Protein 1M1S (pdb70)

Radius of gyration: 14.06 Å; Cα contacts (8 Å, |Δi|>4): 268; chains: 1; bounding box: 30×40×28 Å

Structure (mmCIF, N/CA/C/O backbone):
data_1M1S
#
_entry.id   1M1S
#
_cell.length_a   25.420
_cell.length_b   34.020
_cell.length_c   101.240
_cell.angle_alpha   90.00
_cell.angle_beta   90.00
_cell.angle_gamma   90.00
#
_symmetry.space_group_name_H-M   'P 21 21 21'
#
loop_
_entity.id
_entity.type
_entity.pdbx_description
1 polymer WR4
2 water water
#
loop_
_atom_site.group_PDB
_atom_site.id
_atom_site.type_symbol
_atom_site.label_atom_id
_atom_site.label_alt_id
_atom_site.label_comp_id
_atom_s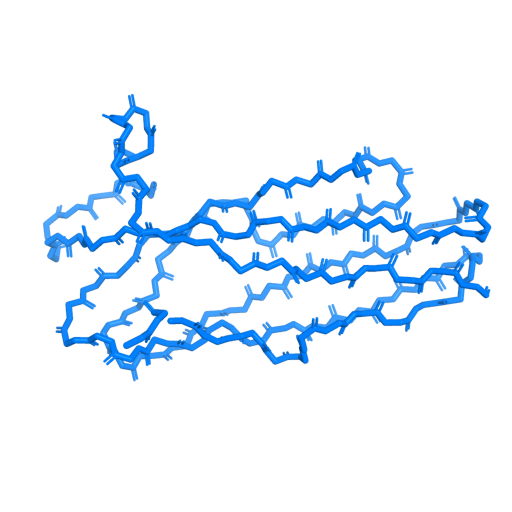ite.label_asym_id
_atom_site.label_entity_id
_atom_site.label_seq_id
_atom_site.pdbx_PDB_ins_code
_atom_site.Cartn_x
_atom_site.Cartn_y
_atom_site.Cartn_z
_atom_site.occupancy
_atom_site.B_iso_or_equiv
_atom_site.auth_seq_id
_atom_site.auth_comp_id
_atom_site.auth_asym_id
_atom_site.auth_atom_id
_atom_site.pdbx_PDB_model_num
ATOM 1 N N . HIS A 1 8 ? -5.972 24.079 94.326 1.00 35.00 98 HIS A N 1
ATOM 2 C CA . HIS A 1 8 ? -4.961 22.996 94.297 1.00 35.00 98 HIS A CA 1
ATOM 3 C C . HIS A 1 8 ? -3.706 23.405 93.531 1.00 35.00 98 HI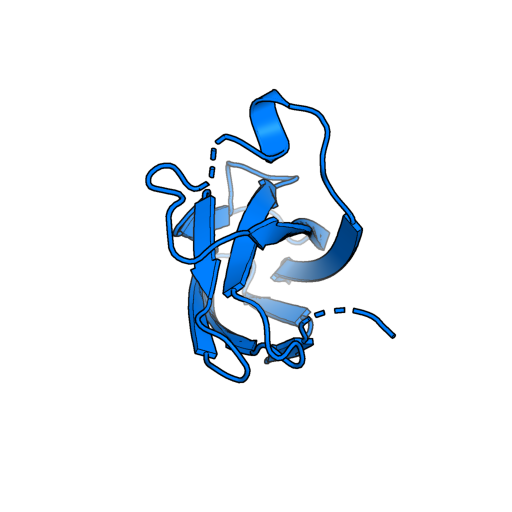S A C 1
ATOM 4 O O . HIS A 1 8 ? -3.759 24.144 92.541 1.00 35.00 98 HIS A O 1
ATOM 11 N N . SER A 1 9 ? -2.582 22.871 93.997 1.00 35.00 99 SER A N 1
ATOM 12 C CA . SER A 1 9 ? -1.265 23.146 93.462 1.00 35.00 99 SER A CA 1
ATOM 13 C C . SER A 1 9 ? -1.061 24.621 93.231 1.00 35.00 99 SER A C 1
ATOM 14 O O . SER A 1 9 ? -0.740 25.343 94.174 1.00 35.00 99 SER A O 1
ATOM 25 N N . ILE A 1 11 ? 0.542 25.352 90.321 1.00 35.00 101 ILE A N 1
ATOM 26 C CA . ILE A 1 11 ? 1.550 25.183 89.283 1.00 35.00 101 ILE A CA 1
ATOM 27 C C . ILE A 1 11 ? 1.452 23.778 88.698 1.00 35.00 101 ILE A C 1
ATOM 28 O O . ILE A 1 11 ? 1.156 22.811 89.404 1.00 35.00 101 ILE A O 1
ATOM 33 N N . ASN A 1 12 ? 1.593 23.707 87.379 1.00 35.00 102 ASN A N 1
ATOM 34 C CA . ASN A 1 12 ? 1.556 22.460 86.630 1.00 35.00 102 ASN A CA 1
ATOM 35 C C . ASN A 1 12 ? 2.787 22.404 85.728 1.00 35.00 102 ASN A C 1
ATOM 36 O O . ASN A 1 12 ? 3.274 23.438 85.254 1.00 35.00 102 ASN A O 1
ATOM 41 N N . VAL A 1 13 ? 3.328 21.200 85.556 1.00 35.00 103 VAL A N 1
ATOM 42 C CA . VAL A 1 13 ? 4.506 21.017 84.723 1.00 35.00 103 VAL A CA 1
ATOM 43 C C . VAL A 1 13 ? 4.138 20.171 83.516 1.00 35.00 103 VAL A C 1
ATOM 44 O O . VAL A 1 13 ? 3.541 19.097 83.640 1.00 35.00 103 VAL A O 1
ATOM 48 N N . ASP A 1 14 ? 4.527 20.659 82.340 1.00 35.00 104 ASP A N 1
ATOM 49 C CA . ASP A 1 14 ? 4.239 20.002 81.106 1.00 35.00 104 ASP A CA 1
ATOM 50 C C . ASP A 1 14 ? 5.505 19.587 80.386 1.00 35.00 104 ASP A C 1
ATOM 51 O O . ASP A 1 14 ? 6.295 20.424 79.976 1.00 35.00 104 ASP A O 1
ATOM 56 N N . PRO A 1 15 ? 5.758 18.269 80.249 1.00 35.00 105 PRO A N 1
ATOM 57 C CA . PRO A 1 15 ? 4.980 17.114 80.709 1.00 35.00 105 PRO A CA 1
ATOM 58 C C . PRO A 1 15 ? 5.262 16.926 82.188 1.00 35.00 105 PRO A C 1
ATOM 59 O O . PRO A 1 15 ? 6.099 17.611 82.757 1.00 35.00 105 PRO A O 1
ATOM 63 N N . PRO A 1 16 ? 4.517 16.015 82.849 1.00 35.00 106 PRO A N 1
ATOM 64 C CA . PRO A 1 16 ? 4.747 15.783 84.283 1.00 35.00 106 PRO A CA 1
ATOM 65 C C . PRO A 1 16 ? 5.799 14.720 84.518 1.00 35.00 106 PRO A C 1
ATOM 66 O O . PRO A 1 16 ? 5.958 14.220 85.638 1.00 35.00 106 PRO A O 1
ATOM 70 N N . THR A 1 17 ? 6.466 14.349 83.427 1.00 35.00 107 THR A N 1
ATOM 71 C CA . THR A 1 17 ? 7.515 13.345 83.442 1.00 35.00 107 THR A CA 1
ATOM 72 C C . THR A 1 17 ? 8.435 13.657 82.286 1.00 35.00 107 THR A C 1
ATOM 73 O O . THR A 1 17 ? 8.053 14.339 81.347 1.00 35.00 107 THR A O 1
ATOM 77 N N . GLY A 1 18 ? 9.656 13.155 82.385 1.00 35.00 108 GLY A N 1
ATOM 78 C CA . GLY A 1 18 ? 10.652 13.307 81.346 1.00 35.00 108 GLY A CA 1
ATOM 79 C C . GLY A 1 18 ? 11.160 11.890 81.123 1.00 35.00 108 GLY A C 1
ATOM 80 O O . GLY A 1 18 ? 11.627 11.222 82.056 1.00 35.00 108 GLY A O 1
ATOM 81 N N . ASN A 1 19 ? 10.980 11.387 79.913 1.00 35.00 109 ASN A N 1
ATOM 82 C CA . ASN A 1 19 ? 11.431 10.045 79.574 1.00 35.00 109 ASN A CA 1
ATOM 83 C C . ASN A 1 19 ? 12.604 10.131 78.581 1.00 35.00 109 ASN A C 1
ATOM 84 O O . ASN A 1 19 ? 12.432 10.589 77.451 1.00 35.00 109 ASN A O 1
ATOM 89 N N . TYR A 1 20 ? 13.764 9.608 78.990 1.00 35.00 110 TYR A N 1
ATOM 90 C CA . TYR A 1 20 ? 15.003 9.667 78.207 1.00 35.00 110 TYR A CA 1
ATOM 91 C C . TYR A 1 20 ? 15.697 8.346 77.877 1.00 35.00 110 TYR A C 1
ATOM 92 O O . TYR A 1 20 ? 15.350 7.287 78.377 1.00 35.00 110 TYR A O 1
ATOM 101 N N . PRO A 1 21 ? 16.673 8.404 76.972 1.00 35.00 111 PRO A N 1
ATOM 102 C CA . PRO A 1 21 ? 17.438 7.232 76.569 1.00 35.00 111 PRO A CA 1
ATOM 103 C C . PRO A 1 21 ? 18.625 7.224 77.482 1.00 35.00 111 PRO A C 1
ATOM 104 O O . PRO A 1 21 ? 19.344 8.219 77.579 1.00 35.00 111 PRO A O 1
ATOM 108 N N . ALA A 1 22 ? 18.825 6.111 78.169 1.00 35.00 112 ALA A N 1
ATOM 109 C CA . ALA A 1 22 ? 19.915 5.997 79.116 1.00 35.00 112 ALA A CA 1
ATOM 110 C C . ALA A 1 22 ? 21.187 6.726 78.721 1.00 35.00 112 ALA A C 1
ATOM 111 O O . ALA A 1 22 ? 21.663 7.574 79.478 1.00 35.00 112 ALA A O 1
ATOM 113 N N . THR A 1 23 ? 21.654 6.516 77.494 1.00 35.00 113 THR A N 1
ATOM 114 C CA . THR A 1 23 ? 22.899 7.141 77.063 1.00 35.00 113 THR A CA 1
ATOM 115 C C . THR A 1 23 ? 22.891 8.630 76.883 1.00 35.00 113 THR A C 1
ATOM 116 O O . THR A 1 23 ? 23.946 9.229 76.714 1.00 35.00 113 THR A O 1
ATOM 120 N N . GLY A 1 24 ? 21.718 9.234 76.865 1.00 35.00 114 GLY A N 1
ATOM 121 C CA . GLY A 1 24 ? 21.684 10.670 76.701 1.00 35.00 114 GLY A CA 1
ATOM 122 C C . GLY A 1 24 ? 20.341 11.131 76.215 1.00 35.00 114 GLY A C 1
ATOM 123 O O . GLY A 1 24 ? 19.733 10.476 75.373 1.00 35.00 114 GLY A O 1
ATOM 124 N N . GLY A 1 25 ? 19.894 12.275 76.725 1.00 35.00 115 GLY A N 1
ATOM 125 C CA . GLY A 1 25 ? 18.596 12.796 76.338 1.00 35.00 115 GLY A CA 1
ATOM 126 C C . GLY A 1 25 ? 18.326 14.254 76.639 1.00 35.00 115 GLY A C 1
ATOM 127 O O . GLY A 1 25 ? 19.200 14.991 77.097 1.00 35.00 115 GLY A O 1
ATOM 128 N N . ASN A 1 26 ? 17.068 14.639 76.463 1.00 35.00 116 ASN A N 1
ATOM 129 C CA . ASN A 1 26 ? 16.675 16.006 76.657 1.00 35.00 116 ASN A CA 1
ATOM 130 C C . ASN A 1 26 ? 15.178 16.157 76.574 1.00 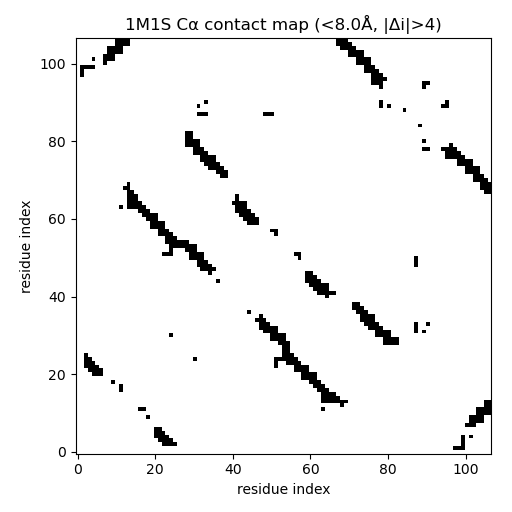35.00 116 ASN A C 1
ATOM 131 O O . ASN A 1 26 ? 14.515 15.413 75.857 1.00 35.00 116 ASN A O 1
ATOM 136 N N . SER A 1 27 ? 14.673 17.183 77.254 1.00 35.00 117 SER A N 1
ATOM 137 C CA . SER A 1 27 ? 13.243 17.522 77.268 1.00 35.00 117 SER A CA 1
ATOM 138 C C . SER A 1 27 ? 13.001 18.907 77.877 1.00 35.00 117 SER A C 1
ATOM 139 O O . SER A 1 27 ? 13.633 19.267 78.858 1.00 35.00 117 SER A O 1
ATOM 142 N N . THR A 1 28 ? 12.065 19.664 77.311 1.00 35.00 118 THR A N 1
ATOM 143 C CA . THR A 1 28 ? 11.751 21.007 77.812 1.00 35.00 118 THR A CA 1
ATOM 144 C C . THR A 1 28 ? 10.422 20.900 78.560 1.00 35.00 118 THR A C 1
ATOM 145 O O . THR A 1 28 ? 9.578 20.054 78.221 1.00 35.00 118 THR A O 1
ATOM 149 N N . HIS A 1 29 ? 10.274 21.677 79.634 1.00 35.00 119 HIS A N 1
ATOM 150 C CA . HIS A 1 29 ? 9.031 21.662 80.396 1.00 35.00 119 HIS A CA 1
ATOM 151 C C . HIS A 1 29 ? 8.441 23.051 80.585 1.00 35.00 119 HIS A C 1
ATOM 152 O O . HIS A 1 29 ? 9.154 24.040 80.663 1.00 35.00 119 HIS A O 1
ATOM 159 N N . ASN A 1 30 ? 7.125 23.109 80.638 1.00 35.00 120 ASN A N 1
ATOM 160 C CA . ASN A 1 30 ? 6.414 24.356 80.801 1.00 35.00 120 ASN A CA 1
ATOM 161 C C . ASN A 1 30 ? 5.870 24.425 82.225 1.00 35.00 120 ASN A C 1
ATOM 162 O O . ASN A 1 30 ? 5.062 23.591 82.610 1.00 35.00 120 ASN A O 1
ATOM 167 N N . ILE A 1 31 ? 6.339 25.368 83.034 1.00 35.00 121 ILE A N 1
ATOM 168 C CA . ILE A 1 31 ? 5.792 25.499 84.386 1.00 35.00 121 ILE A CA 1
ATOM 169 C C . ILE A 1 31 ? 4.770 26.625 84.271 1.00 35.00 121 ILE A C 1
ATOM 170 O O . ILE A 1 31 ? 5.139 27.759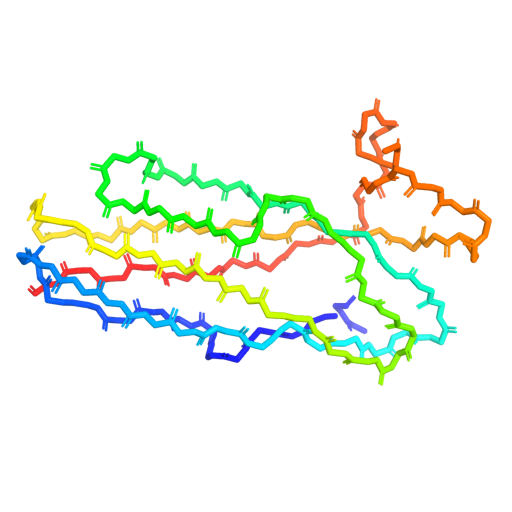 83.983 1.00 35.00 121 ILE A O 1
ATOM 175 N N . THR A 1 32 ? 3.487 26.298 84.392 1.00 35.00 122 THR A N 1
ATOM 176 C CA . THR A 1 32 ? 2.446 27.318 84.280 1.00 35.00 122 THR A CA 1
ATOM 177 C C . THR A 1 32 ? 1.757 27.658 85.579 1.00 35.00 122 THR A C 1
ATOM 178 O O . THR A 1 32 ? 1.481 26.780 86.390 1.00 35.00 122 THR A O 1
ATOM 182 N N . SER A 1 33 ? 1.517 28.951 85.776 1.00 35.00 123 SER A N 1
ATOM 183 C CA . SER A 1 33 ? 0.888 29.449 86.992 1.00 35.00 123 SER A CA 1
ATOM 184 C C . SER A 1 33 ? -0.639 29.458 86.960 1.00 35.00 123 SER A C 1
ATOM 185 O O . SER A 1 33 ? -1.252 29.525 85.902 1.00 35.00 123 SER A O 1
ATOM 188 N N . GLU A 1 34 ? -1.252 29.393 88.134 1.00 35.00 124 GLU A N 1
ATOM 189 C CA . GLU A 1 34 ? -2.699 29.429 88.227 1.00 35.00 124 GLU A CA 1
ATOM 190 C C . GLU A 1 34 ? -3.122 30.437 89.273 1.00 35.00 124 GLU A C 1
ATOM 191 O O . GLU A 1 34 ? -4.315 30.639 89.481 1.00 35.00 124 GLU A O 1
ATOM 197 N N . SER A 1 35 ? -2.148 31.077 89.923 1.00 35.00 125 SER A N 1
ATOM 198 C CA . SER A 1 35 ? -2.445 32.074 90.947 1.00 35.00 125 SER A CA 1
ATOM 199 C C . SER A 1 35 ? -2.523 33.431 90.286 1.00 35.00 125 SER A C 1
ATOM 200 O O . SER A 1 35 ? -2.057 33.624 89.155 1.00 35.00 125 SER A O 1
ATOM 203 N N . ASP A 1 36 ? -3.183 34.360 90.964 1.00 35.00 126 ASP A N 1
ATOM 204 C CA . ASP A 1 36 ? -3.277 35.705 90.429 1.00 35.00 126 ASP A CA 1
ATOM 205 C C . ASP A 1 36 ? -2.115 36.500 91.023 1.00 35.00 126 ASP A C 1
ATOM 206 O O . ASP A 1 36 ? -1.946 37.695 90.770 1.00 35.00 126 ASP A O 1
ATOM 211 N N . SER A 1 37 ? -1.299 35.791 91.793 1.00 35.00 127 SER A N 1
ATOM 212 C CA . SER A 1 37 ? -0.125 36.348 92.431 1.00 35.00 127 SER A CA 1
ATOM 213 C C . SER A 1 37 ? 1.075 35.754 91.738 1.00 35.00 127 SER A C 1
ATOM 214 O O . SER A 1 37 ? 0.964 34.745 91.055 1.00 35.00 127 SER A O 1
ATOM 217 N N . ARG A 1 38 ? 2.224 36.384 91.923 1.00 35.00 128 ARG A N 1
ATOM 218 C CA . ARG A 1 38 ? 3.450 35.901 91.314 1.00 35.00 128 ARG A CA 1
ATOM 219 C C . ARG A 1 38 ? 4.025 34.774 92.166 1.00 35.00 128 ARG A C 1
ATOM 220 O O . ARG A 1 38 ? 3.779 34.694 93.375 1.00 35.00 128 ARG A O 1
ATOM 228 N N . LEU A 1 39 ? 4.745 33.874 91.503 1.00 35.00 129 LEU A N 1
ATOM 229 C CA . LEU A 1 39 ? 5.362 32.726 92.156 1.00 35.00 129 LEU A CA 1
ATOM 230 C C . LEU A 1 39 ? 6.883 32.655 91.964 1.00 35.00 129 LEU A C 1
ATOM 231 O O . LEU A 1 39 ? 7.446 33.171 90.984 1.00 35.00 129 LEU A O 1
ATOM 236 N N . ALA A 1 40 ? 7.530 32.014 92.931 1.00 35.00 130 ALA A N 1
ATOM 237 C CA . ALA A 1 40 ? 8.961 31.806 92.922 1.00 35.00 130 ALA A CA 1
ATOM 238 C C . ALA A 1 40 ? 9.080 30.303 92.949 1.00 35.00 130 ALA A C 1
ATOM 239 O O . ALA A 1 40 ? 8.292 29.645 93.602 1.00 35.00 130 ALA A O 1
ATOM 241 N N . PHE A 1 41 ? 9.991 29.735 92.185 1.00 35.00 131 PHE A N 1
ATOM 242 C CA . PHE A 1 41 ? 10.117 28.297 92.239 1.00 35.00 131 PHE A CA 1
ATOM 243 C C . PHE A 1 41 ? 11.546 27.857 92.512 1.00 35.00 131 PHE A C 1
ATOM 244 O O . PHE A 1 41 ? 12.500 28.526 92.097 1.00 35.00 131 PHE A O 1
ATOM 252 N N . LYS A 1 42 ? 11.664 26.744 93.235 1.00 35.00 132 LYS A N 1
ATOM 253 C CA . LYS A 1 42 ? 12.937 26.138 93.599 1.00 35.00 132 LYS A CA 1
ATOM 254 C C . LYS A 1 42 ? 12.956 24.734 93.026 1.00 35.00 132 LYS A C 1
ATOM 255 O O . LYS A 1 42 ? 12.008 23.990 93.229 1.00 35.00 132 LYS A O 1
ATOM 261 N N . VAL A 1 43 ? 14.050 24.351 92.371 1.00 35.00 133 VAL A N 1
ATOM 262 C CA . VAL A 1 43 ? 14.174 23.014 91.770 1.00 35.00 133 VAL A CA 1
ATOM 263 C C . VAL A 1 43 ? 15.212 22.097 92.459 1.00 35.00 133 VAL A C 1
ATOM 264 O O . VAL A 1 43 ? 16.418 22.325 92.367 1.00 35.00 133 VAL A O 1
ATOM 268 N N . LYS A 1 44 ? 14.711 21.072 93.153 1.00 35.00 134 LYS A N 1
ATOM 269 C CA . LYS A 1 44 ? 15.525 20.097 93.880 1.00 35.00 134 LYS A CA 1
ATOM 270 C C . LYS A 1 44 ? 15.698 18.900 92.984 1.00 35.00 134 LYS A C 1
ATOM 271 O O . LYS A 1 44 ? 14.725 18.303 92.539 1.00 35.00 134 LYS A O 1
ATOM 277 N N . SER A 1 45 ? 16.950 18.566 92.723 1.00 35.00 135 SER A N 1
ATOM 278 C CA . SER A 1 45 ? 17.263 17.475 91.831 1.00 35.00 135 SER A CA 1
ATOM 279 C C . SER A 1 45 ? 17.875 16.315 92.582 1.00 35.00 135 SER A C 1
ATOM 280 O O . SER A 1 45 ? 18.763 16.514 93.397 1.00 35.00 135 SER A O 1
ATOM 283 N N . SER A 1 46 ? 17.446 15.102 92.248 1.00 35.00 136 SER A N 1
ATOM 284 C CA . SER A 1 46 ? 17.926 13.880 92.890 1.00 35.00 136 SER A CA 1
ATOM 285 C C . SER A 1 46 ? 19.261 13.443 92.334 1.00 35.00 136 SER A C 1
ATOM 286 O O . SER A 1 46 ? 20.136 12.977 93.055 1.00 35.00 136 SER A O 1
ATOM 289 N N . ASN A 1 47 ? 19.426 13.637 91.039 1.00 35.00 137 ASN A N 1
ATOM 290 C CA . ASN A 1 47 ? 20.645 13.213 90.401 1.00 35.00 137 ASN A CA 1
ATOM 291 C C . ASN A 1 47 ? 21.344 14.302 89.632 1.00 35.00 137 ASN A C 1
ATOM 292 O O . ASN A 1 47 ? 21.173 14.452 88.417 1.00 35.00 137 ASN A O 1
ATOM 297 N N . ASN A 1 48 ? 22.168 15.044 90.344 1.00 35.00 138 ASN A N 1
ATOM 298 C CA . ASN A 1 48 ? 22.924 16.098 89.731 1.00 35.00 138 ASN A CA 1
ATOM 299 C C . ASN A 1 48 ? 24.186 15.539 89.083 1.00 35.00 138 ASN A C 1
ATOM 300 O O . ASN A 1 48 ? 25.270 16.075 89.261 1.00 35.00 138 ASN A O 1
ATOM 305 N N . GLU A 1 49 ? 24.025 14.482 88.290 1.00 35.00 139 GLU A N 1
ATOM 306 C CA . GLU A 1 49 ? 25.159 13.823 87.658 1.00 35.00 139 GLU A CA 1
ATOM 307 C C . GLU A 1 49 ? 24.869 13.113 86.338 1.00 35.00 139 GLU A C 1
ATOM 308 O O . GLU A 1 49 ? 25.794 12.632 85.691 1.00 35.00 139 GLU A O 1
ATOM 314 N N . HIS A 1 50 ? 23.594 12.960 85.992 1.00 35.00 140 HIS A N 1
ATOM 315 C CA . HIS A 1 50 ? 23.190 12.366 84.712 1.00 35.00 140 HIS A CA 1
ATOM 316 C C . HIS A 1 50 ? 22.180 13.381 84.203 1.00 35.00 140 HIS A C 1
ATOM 317 O O . HIS A 1 50 ? 21.824 13.405 83.035 1.00 35.00 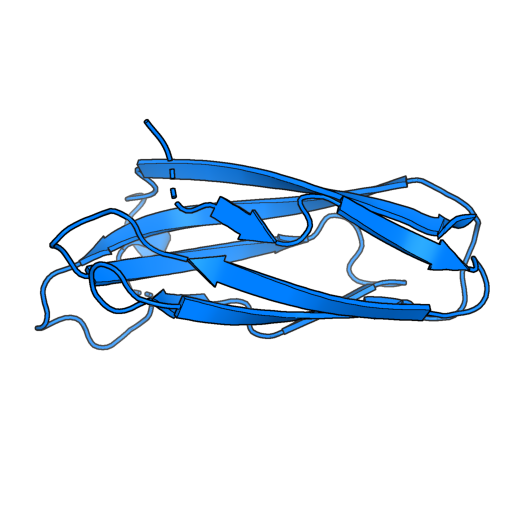140 HIS A O 1
ATOM 324 N N . TYR A 1 51 ? 21.713 14.224 85.115 1.00 35.00 141 TYR A N 1
ATOM 325 C CA . TYR A 1 51 ? 20.753 15.259 84.790 1.00 35.00 141 TYR A CA 1
ATOM 326 C C . TYR A 1 51 ? 21.297 16.656 85.058 1.00 35.00 141 TYR A C 1
ATOM 327 O O . TYR A 1 51 ? 22.040 16.875 86.013 1.00 35.00 141 TYR A O 1
ATOM 336 N N . ARG A 1 52 ? 20.954 17.579 84.169 1.00 35.00 142 ARG A N 1
ATOM 337 C CA . ARG A 1 52 ? 21.348 18.972 84.256 1.00 35.00 142 ARG A CA 1
ATOM 338 C C . ARG A 1 52 ? 20.084 19.771 84.001 1.00 35.00 142 ARG A C 1
ATOM 339 O O . ARG A 1 52 ? 19.659 19.951 82.857 1.00 35.00 142 ARG A O 1
ATOM 347 N N . VAL A 1 53 ? 19.466 20.201 85.097 1.00 35.00 143 VAL A N 1
ATOM 348 C CA . VAL A 1 53 ? 18.233 20.981 85.060 1.00 35.00 143 VAL A CA 1
ATOM 349 C C . VAL A 1 53 ? 18.507 22.507 85.182 1.00 35.00 143 VAL A C 1
ATOM 350 O O . VAL A 1 53 ? 19.432 22.939 85.883 1.00 35.00 143 VAL A O 1
ATOM 354 N N . ARG A 1 54 ? 17.760 23.308 84.421 1.00 35.00 144 ARG A N 1
ATOM 355 C CA . ARG A 1 54 ? 17.934 24.767 84.394 1.00 35.00 144 ARG A CA 1
ATOM 356 C C . ARG A 1 54 ? 16.593 25.465 84.195 1.00 35.00 144 ARG A C 1
ATOM 357 O O . ARG A 1 54 ? 15.812 25.073 83.336 1.00 35.00 144 ARG A O 1
ATOM 365 N N . PRO A 1 55 ? 16.297 26.550 84.960 1.00 35.00 145 PRO A N 1
ATOM 366 C CA . PRO A 1 55 ? 17.086 27.197 86.023 1.00 35.00 145 PRO A CA 1
ATOM 367 C C . PRO A 1 55 ? 16.893 26.410 87.305 1.00 35.00 145 PRO A C 1
ATOM 368 O O . PRO A 1 55 ? 16.300 25.342 87.275 1.00 35.00 145 PRO A O 1
ATOM 372 N N . VAL A 1 56 ? 17.442 26.883 88.419 1.00 35.00 146 VAL A N 1
ATOM 373 C CA . VAL A 1 56 ? 17.244 26.189 89.686 1.00 35.00 146 VAL A CA 1
ATOM 374 C C . VAL A 1 56 ? 16.151 26.957 90.408 1.00 35.00 146 VAL A C 1
ATOM 375 O O . VAL A 1 56 ? 15.224 26.374 90.971 1.00 35.00 146 VAL A O 1
ATOM 379 N N . TYR A 1 57 ? 16.276 28.279 90.356 1.00 35.00 147 TYR A N 1
ATOM 380 C CA . TYR A 1 57 ? 15.313 29.203 90.940 1.00 35.00 147 TYR A CA 1
ATOM 381 C C . TYR A 1 57 ? 14.663 30.008 89.828 1.00 35.00 147 TYR A C 1
ATOM 382 O O . TYR A 1 57 ? 15.155 30.022 88.702 1.00 35.00 147 TYR A O 1
ATOM 391 N N . GLY A 1 58 ? 13.533 30.646 90.109 1.00 35.00 148 GLY A N 1
ATOM 392 C CA . GLY A 1 58 ? 12.896 31.447 89.069 1.00 35.00 148 GLY A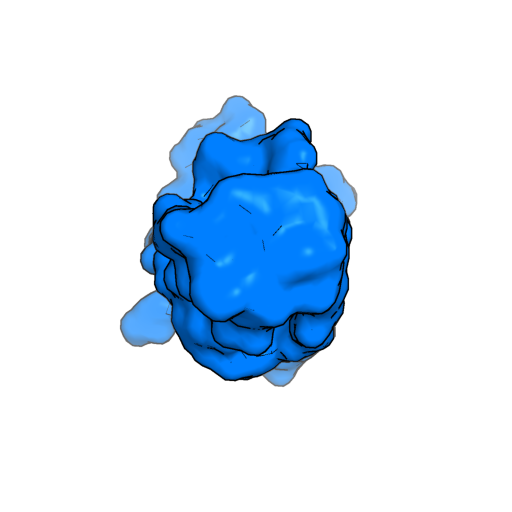 CA 1
ATOM 393 C C . GLY A 1 58 ? 11.478 31.903 89.339 1.00 35.00 148 GLY A C 1
ATOM 394 O O . GLY A 1 58 ? 10.787 31.322 90.180 1.00 35.00 148 GLY A O 1
ATOM 395 N N . PHE A 1 59 ? 11.030 32.915 88.597 1.00 35.00 149 PHE A N 1
ATOM 396 C CA . PHE A 1 59 ? 9.683 33.428 88.765 1.00 35.00 149 PHE A CA 1
ATOM 397 C C . PHE A 1 59 ? 8.757 32.954 87.693 1.00 35.00 149 PHE A C 1
ATOM 398 O O . PHE A 1 59 ? 9.210 32.458 86.670 1.00 35.00 149 PHE A O 1
ATOM 406 N N . VAL A 1 60 ? 7.466 32.950 88.005 1.00 35.00 150 VAL A N 1
ATOM 407 C CA . VAL A 1 60 ? 6.438 32.605 87.026 1.00 35.00 150 VAL A CA 1
ATOM 408 C C . VAL A 1 60 ? 5.380 33.642 87.280 1.00 35.00 150 VAL A C 1
ATOM 409 O O . VAL A 1 60 ? 4.657 33.584 88.282 1.00 35.00 150 VAL A O 1
ATOM 413 N N . ASP A 1 61 ? 5.301 34.611 86.379 1.00 35.00 151 ASP A N 1
ATOM 414 C CA . ASP A 1 61 ? 4.316 35.663 86.512 1.00 35.00 151 ASP A CA 1
ATOM 415 C C . ASP A 1 61 ? 2.952 35.066 86.840 1.00 35.00 151 ASP A C 1
ATOM 416 O O . ASP A 1 61 ? 2.764 33.850 86.767 1.00 35.00 151 ASP A O 1
ATOM 421 N N . ALA A 1 62 ? 2.024 35.914 87.262 1.00 35.00 152 ALA A N 1
ATOM 422 C CA . ALA A 1 62 ? 0.681 35.478 87.622 1.00 35.00 152 ALA A CA 1
ATOM 423 C C . ALA A 1 62 ? -0.051 34.953 86.386 1.00 35.00 152 ALA A C 1
ATOM 424 O O . ALA A 1 62 ? -0.056 35.626 85.345 1.00 35.00 152 ALA A O 1
ATOM 426 N N . LYS A 1 63 ? -0.632 33.743 86.505 1.00 35.00 153 LYS A N 1
ATOM 427 C CA . LYS A 1 63 ? -1.368 33.032 85.430 1.00 35.00 153 LYS A CA 1
ATOM 428 C C . LYS A 1 63 ? -0.504 32.967 84.161 1.00 35.00 153 LYS A C 1
ATOM 429 O O . LYS A 1 63 ? -1.009 32.989 83.034 1.00 35.00 153 LYS A O 1
ATOM 435 N N . GLY A 1 64 ? 0.806 32.826 84.381 1.00 35.00 154 GLY A N 1
ATOM 436 C CA . GLY A 1 64 ? 1.781 32.786 83.300 1.00 35.00 154 GLY A CA 1
ATOM 437 C C . GLY A 1 64 ? 2.424 31.463 82.947 1.00 35.00 154 GLY A C 1
ATOM 438 O O . GLY A 1 64 ? 1.811 30.403 83.071 1.00 35.00 154 GLY A O 1
ATOM 439 N N . LYS A 1 65 ? 3.682 31.542 82.527 1.00 35.00 155 LYS A N 1
ATOM 440 C CA . LYS A 1 65 ? 4.425 30.370 82.077 1.00 35.00 155 LYS A CA 1
ATOM 441 C C . LYS A 1 65 ? 5.933 30.655 82.174 1.00 35.00 155 LYS A C 1
ATOM 442 O O . LYS A 1 65 ? 6.341 31.799 81.999 1.00 35.00 155 LYS A O 1
ATOM 448 N N . SER A 1 66 ? 6.739 29.641 82.516 1.00 35.00 156 SER A N 1
ATOM 449 C CA . SER A 1 66 ? 8.220 29.732 82.656 1.00 35.00 156 SER A CA 1
ATOM 450 C C . SER A 1 66 ? 8.798 28.376 82.266 1.00 35.00 156 SER A C 1
ATOM 451 O O . SER A 1 66 ? 8.232 27.357 82.688 1.00 35.00 156 SER A O 1
ATOM 454 N N . LYS A 1 67 ? 9.904 28.341 81.502 1.00 35.00 157 LYS A N 1
ATOM 455 C CA . LYS A 1 67 ? 10.458 27.031 81.108 1.00 35.00 157 LYS A CA 1
ATOM 456 C C . LYS A 1 67 ? 11.503 26.378 81.944 1.00 35.00 157 LYS A C 1
ATOM 457 O O . LYS A 1 67 ? 12.312 27.043 82.575 1.00 35.00 157 LYS A O 1
ATOM 463 N N . LEU A 1 68 ? 11.487 25.059 81.891 1.00 35.00 158 LEU A N 1
ATOM 464 C CA . LEU A 1 68 ? 12.445 24.300 82.637 1.00 35.00 158 LEU A CA 1
ATOM 465 C C . LEU A 1 68 ? 13.228 23.423 81.679 1.00 35.00 158 LEU A C 1
ATOM 466 O O . LEU A 1 68 ? 12.637 22.742 80.853 1.00 35.00 158 LEU A O 1
ATOM 471 N N . ASP A 1 69 ? 14.560 23.498 81.792 1.00 35.00 159 ASP A N 1
ATOM 472 C CA . ASP A 1 69 ? 15.476 22.729 80.972 1.00 35.00 159 ASP A CA 1
ATOM 473 C C . ASP A 1 69 ? 16.189 21.618 81.754 1.00 35.00 159 ASP A C 1
ATOM 474 O O . ASP A 1 69 ? 17.037 21.938 82.591 1.00 35.00 159 ASP A O 1
ATOM 479 N N . ILE A 1 70 ? 15.800 20.355 81.540 1.00 35.00 160 ILE A N 1
ATOM 480 C CA . ILE A 1 70 ? 16.404 19.159 82.166 1.00 35.00 160 ILE A CA 1
ATOM 481 C C . ILE A 1 70 ? 17.256 18.524 81.052 1.00 35.00 160 ILE A C 1
ATOM 482 O O . ILE A 1 70 ? 16.752 18.383 79.945 1.00 35.00 160 ILE A O 1
ATOM 487 N N . ASN A 1 71 ? 18.510 18.149 81.311 1.00 35.00 161 ASN A N 1
ATOM 488 C CA . ASN A 1 71 ? 19.315 17.572 80.243 1.00 35.00 161 ASN A CA 1
ATOM 489 C C . ASN A 1 71 ? 19.937 16.255 80.682 1.00 35.00 161 ASN A C 1
ATOM 490 O O . ASN A 1 71 ? 20.749 16.213 81.611 1.00 35.00 161 ASN A O 1
ATOM 495 N N . ARG A 1 72 ? 19.537 15.168 80.018 1.00 35.00 162 ARG A N 1
ATOM 496 C CA . ARG A 1 72 ? 20.073 13.850 80.321 1.00 35.00 162 ARG A CA 1
ATOM 497 C C . ARG A 1 72 ? 21.418 13.665 79.634 1.00 35.00 162 ARG A C 1
ATOM 498 O O . ARG A 1 72 ? 21.610 14.018 78.460 1.00 35.00 162 ARG A O 1
ATOM 506 N N . LEU A 1 73 ? 22.358 13.181 80.439 1.00 35.00 163 LEU A N 1
ATOM 507 C CA . LEU A 1 73 ? 23.731 12.910 80.036 1.00 35.00 163 LEU A CA 1
ATOM 508 C C . LEU A 1 73 ? 23.961 11.399 80.130 1.00 35.00 163 LEU A C 1
ATOM 509 O O . LEU A 1 73 ? 23.204 10.688 80.799 1.00 35.00 163 LEU A O 1
ATOM 514 N N . PRO A 1 74 ? 24.990 10.882 79.440 1.00 35.00 164 PRO A N 1
ATOM 515 C CA . PRO A 1 74 ? 25.262 9.440 79.504 1.00 35.00 164 PRO A CA 1
ATOM 516 C C . PRO A 1 74 ? 25.343 8.881 80.942 1.00 35.00 164 PRO A C 1
ATOM 517 O O . PRO A 1 74 ? 26.023 9.437 81.813 1.00 35.00 164 PRO A O 1
ATOM 521 N N . GLY A 1 75 ? 24.560 7.844 81.212 1.00 35.00 165 GLY A N 1
ATOM 522 C CA . GLY A 1 75 ? 24.584 7.222 82.527 1.00 35.00 165 GLY A CA 1
ATOM 523 C C . GLY A 1 75 ? 23.782 5.933 82.544 1.00 35.00 165 GLY A C 1
ATOM 524 O O . GLY A 1 75 ? 23.329 5.488 81.489 1.00 35.00 165 GLY A O 1
ATOM 525 N N . PRO A 1 76 ? 23.560 5.320 83.722 1.00 35.00 166 PRO A N 1
ATOM 526 C CA . PRO A 1 76 ? 22.802 4.074 83.860 1.00 35.00 166 PRO A CA 1
ATOM 527 C C . PRO A 1 76 ? 21.307 4.241 83.729 1.00 35.00 166 PRO A C 1
ATOM 528 O O . PRO A 1 76 ? 20.768 5.292 84.071 1.00 35.00 166 PRO A O 1
ATOM 532 N N . PRO A 1 77 ? 20.617 3.206 83.231 1.00 35.00 167 PRO A N 1
ATOM 533 C CA . PRO A 1 77 ? 19.161 3.279 83.094 1.00 35.00 167 PRO A CA 1
ATOM 534 C C . PRO A 1 77 ? 18.457 3.136 84.458 1.00 35.00 167 PRO A C 1
ATOM 535 O O . PRO A 1 77 ? 18.331 2.030 84.997 1.00 35.00 167 PRO A O 1
ATOM 539 N N . LYS A 1 78 ? 18.037 4.262 85.026 1.00 35.00 168 LYS A N 1
ATOM 540 C CA . LYS A 1 78 ? 17.321 4.266 86.295 1.00 35.00 168 LYS A CA 1
ATOM 541 C C . LYS A 1 78 ? 16.331 5.417 86.332 1.00 35.00 168 LYS A C 1
ATOM 542 O O . LYS A 1 78 ? 16.224 6.19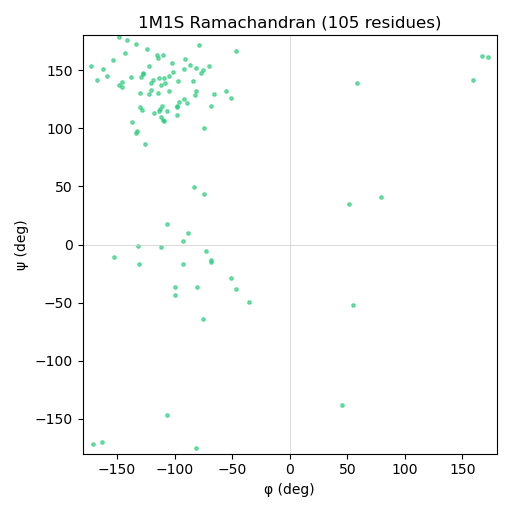9 85.397 1.00 35.00 168 LYS A O 1
ATOM 548 N N . GLU A 1 79 ? 15.598 5.504 87.424 1.00 35.00 169 GLU A N 1
ATOM 549 C CA . GLU A 1 79 ? 14.633 6.553 87.601 1.00 35.00 169 GLU A CA 1
ATOM 550 C C . GLU A 1 79 ? 15.136 7.526 88.668 1.00 35.00 169 GLU A C 1
ATOM 551 O O . GLU A 1 79 ? 15.823 7.124 89.628 1.00 35.00 169 GLU A O 1
ATOM 557 N N . ASP A 1 80 ? 14.848 8.811 88.449 1.00 35.00 170 ASP A N 1
ATOM 558 C CA . ASP A 1 80 ? 15.228 9.887 89.365 1.00 35.00 170 ASP A CA 1
ATOM 559 C C . ASP A 1 80 ? 14.095 10.895 89.421 1.00 35.00 170 ASP A C 1
ATOM 560 O O . ASP A 1 80 ? 13.112 10.754 88.697 1.00 35.00 170 ASP A O 1
ATOM 565 N N . LYS A 1 81 ? 14.210 11.918 90.261 1.00 35.00 171 LYS A N 1
ATOM 566 C CA . LYS A 1 81 ? 13.137 12.912 90.326 1.00 35.00 171 LYS A CA 1
ATOM 567 C C . LYS A 1 81 ? 13.617 14.343 90.543 1.00 35.00 171 LYS A C 1
ATOM 568 O O . LYS A 1 81 ? 14.745 14.590 90.982 1.00 35.00 171 LYS A O 1
ATOM 574 N N . ILE A 1 82 ? 12.709 15.276 90.287 1.00 35.00 172 ILE A N 1
ATOM 575 C CA . ILE A 1 82 ? 12.943 16.707 90.456 1.00 35.00 172 ILE A CA 1
ATOM 576 C C . ILE A 1 82 ? 11.752 17.192 91.263 1.00 35.00 172 ILE A C 1
ATOM 577 O O . ILE A 1 82 ? 10.612 16.842 90.950 1.00 35.00 172 ILE A O 1
ATOM 582 N N . VAL A 1 83 ? 12.005 17.933 92.334 1.00 35.00 173 VAL A N 1
ATOM 583 C CA . VAL A 1 83 ? 10.903 18.441 93.133 1.00 35.00 173 VAL A CA 1
ATOM 584 C C . VAL A 1 8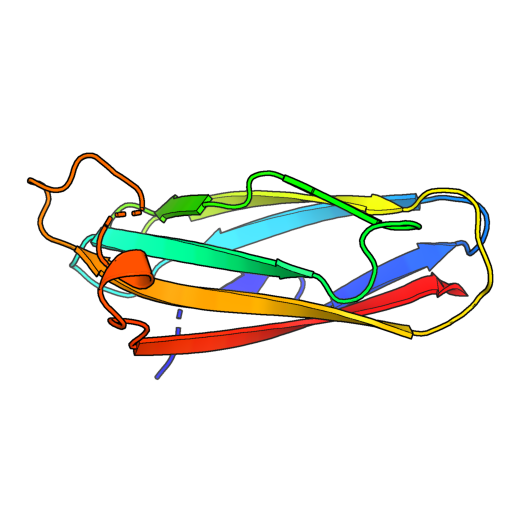3 ? 10.870 19.942 92.996 1.00 35.00 173 VAL A C 1
ATOM 585 O O . VAL A 1 83 ? 11.822 20.618 93.380 1.00 35.00 173 VAL A O 1
ATOM 589 N N . ILE A 1 84 ? 9.785 20.464 92.436 1.00 35.00 174 ILE A N 1
ATOM 590 C CA . ILE A 1 84 ? 9.662 21.904 92.275 1.00 35.00 174 ILE A CA 1
ATOM 591 C C . ILE A 1 84 ? 8.836 22.429 93.425 1.00 35.00 174 ILE A C 1
ATOM 592 O O . ILE A 1 84 ? 7.719 21.970 93.644 1.00 35.00 174 ILE A O 1
ATOM 597 N N . GLN A 1 85 ? 9.439 23.306 94.220 1.00 35.00 175 GLN A N 1
ATOM 598 C CA . GLN A 1 85 ? 8.740 23.936 95.342 1.00 35.00 175 GLN A CA 1
ATOM 599 C C . GLN A 1 85 ? 8.367 25.324 94.857 1.00 35.00 175 GLN A C 1
ATOM 600 O O . GLN A 1 85 ? 9.078 25.880 94.016 1.00 35.00 175 GLN A O 1
ATOM 606 N N . TYR A 1 86 ? 7.244 25.864 95.328 1.00 35.00 176 TYR A N 1
ATOM 607 C CA . TYR A 1 86 ? 6.836 27.221 94.932 1.00 35.00 176 TYR A CA 1
ATOM 608 C C . TYR A 1 86 ? 6.398 28.060 96.107 1.00 35.00 176 TYR A C 1
ATOM 609 O O . TYR A 1 86 ? 6.240 27.559 97.211 1.00 35.00 176 TYR A O 1
ATOM 618 N N . ALA A 1 87 ? 6.170 29.337 95.859 1.00 35.00 177 ALA A N 1
ATOM 619 C CA . ALA A 1 87 ? 5.752 30.224 96.919 1.00 35.00 177 ALA A CA 1
ATOM 620 C C . ALA A 1 87 ? 5.169 31.430 96.246 1.00 35.00 177 ALA A C 1
ATOM 621 O O . ALA A 1 87 ? 5.588 31.752 95.152 1.00 35.00 177 ALA A O 1
ATOM 623 N N . GLU A 1 88 ? 4.218 32.101 96.887 1.00 35.00 178 GLU A N 1
ATOM 624 C CA . GLU A 1 88 ? 3.621 33.313 96.331 1.00 35.00 178 GLU A CA 1
ATOM 625 C C . GLU A 1 88 ? 4.510 34.476 96.673 1.00 35.00 178 GLU A C 1
ATOM 626 O O . GLU A 1 88 ? 5.073 34.519 97.762 1.00 35.00 178 GLU A O 1
ATOM 632 N N . VAL A 1 89 ? 4.672 35.408 95.745 1.00 35.00 179 VAL A N 1
ATOM 633 C CA . VAL A 1 89 ? 5.538 36.547 96.000 1.00 35.00 179 VAL A CA 1
ATOM 634 C C . VAL A 1 89 ? 4.967 37.883 95.508 1.00 35.00 179 VAL A C 1
ATOM 635 O O . VAL A 1 89 ? 4.280 37.934 94.466 1.00 35.00 179 VAL A O 1
ATOM 639 N N . PRO A 1 90 ? 5.219 38.980 96.265 1.00 35.00 180 PRO A N 1
ATOM 640 C CA . PRO A 1 90 ? 4.707 40.282 95.831 1.00 35.00 180 PRO A CA 1
ATOM 641 C C . PRO A 1 90 ? 5.501 40.660 94.611 1.00 35.00 180 PRO A C 1
ATOM 642 O O . PRO A 1 90 ? 6.664 40.241 94.479 1.00 35.00 180 PRO A O 1
ATOM 646 N N . ALA A 1 91 ? 4.902 41.472 93.745 1.00 35.00 181 ALA A N 1
ATOM 647 C CA . ALA A 1 91 ? 5.583 41.948 92.548 1.00 35.00 181 ALA A CA 1
ATOM 648 C C . ALA A 1 91 ? 6.997 42.434 92.970 1.00 35.00 181 ALA A C 1
ATOM 649 O O . ALA A 1 91 ? 8.010 42.095 92.340 1.00 35.00 181 ALA A O 1
ATOM 651 N N . GLU A 1 92 ? 7.024 43.065 94.153 1.00 35.00 182 GLU A N 1
ATOM 652 C CA . GLU A 1 92 ? 8.193 43.652 94.832 1.00 35.00 182 GLU A CA 1
ATOM 653 C C . GLU A 1 92 ? 9.427 42.781 94.995 1.00 35.00 182 GLU A C 1
ATOM 654 O O . GLU A 1 92 ? 10.542 43.305 95.041 1.00 35.00 182 GLU A O 1
ATOM 660 N N . GLU A 1 93 ? 9.227 41.466 95.072 1.00 35.00 183 GLU A N 1
ATOM 661 C CA . GLU A 1 93 ? 10.332 40.533 95.253 1.00 35.00 183 GLU A CA 1
ATOM 662 C C . GLU A 1 93 ? 11.328 40.352 94.105 1.00 35.00 183 GLU A C 1
ATOM 663 O O . GLU A 1 93 ? 11.008 39.853 93.016 1.00 35.00 183 GLU A O 1
ATOM 669 N N . THR A 1 94 ? 12.568 40.690 94.443 1.00 35.00 184 THR A N 1
ATOM 670 C CA . THR A 1 94 ? 13.714 40.627 93.560 1.00 35.00 184 THR A CA 1
ATOM 671 C C . THR A 1 94 ? 14.228 39.229 93.322 1.00 35.00 184 THR A C 1
ATOM 672 O O . THR A 1 94 ? 14.155 38.733 92.204 1.00 35.00 184 THR A O 1
ATOM 676 N N . ASP A 1 95 ? 14.706 38.623 94.418 1.00 35.00 185 ASP A N 1
ATOM 677 C CA . ASP A 1 95 ? 15.335 37.294 94.494 1.00 35.00 185 ASP A CA 1
ATOM 678 C C . ASP A 1 95 ? 14.357 36.108 94.560 1.00 35.00 185 ASP A C 1
ATOM 679 O O . ASP A 1 95 ? 13.455 36.078 95.398 1.00 35.00 185 ASP A O 1
ATOM 684 N N . PRO A 1 96 ? 14.543 35.111 93.673 1.00 35.00 186 PRO A N 1
ATOM 685 C CA . PRO A 1 96 ? 13.664 33.955 93.672 1.00 35.00 186 PRO A CA 1
ATOM 686 C C . PRO A 1 96 ? 14.023 33.095 94.862 1.00 35.00 186 PRO A C 1
ATOM 687 O O . PRO A 1 96 ? 13.266 32.204 95.219 1.00 35.00 186 PRO A O 1
ATOM 699 N N . ALA A 1 98 ? 14.684 34.361 98.022 1.00 35.00 188 ALA A N 1
ATOM 700 C CA . ALA A 1 98 ? 14.191 34.959 99.267 1.00 35.00 188 ALA A CA 1
ATOM 701 C C . ALA A 1 98 ? 13.096 34.170 99.996 1.00 35.00 188 ALA A C 1
ATOM 702 O O . ALA A 1 98 ? 13.267 33.844 101.178 1.00 35.00 188 ALA A O 1
ATOM 704 N N . PRO A 1 99 ? 11.997 33.785 99.296 1.00 35.00 189 PRO A N 1
ATOM 705 C CA . PRO A 1 99 ? 10.978 33.025 100.035 1.00 35.00 189 PRO A CA 1
ATOM 706 C C . PRO A 1 99 ? 11.376 31.569 100.360 1.00 35.00 189 PRO A C 1
ATOM 707 O O . PRO A 1 99 ? 10.652 30.883 101.062 1.00 35.00 189 PRO A O 1
ATOM 711 N N . PHE A 1 100 ? 12.525 31.109 99.862 1.00 35.00 190 PHE A N 1
ATOM 712 C CA . PHE A 1 100 ? 12.983 29.737 100.135 1.00 35.00 190 PHE A CA 1
ATOM 713 C C . PHE A 1 100 ? 14.027 29.698 101.244 1.00 35.00 190 PHE A C 1
ATOM 714 O O . PHE A 1 100 ? 14.032 28.778 102.058 1.00 35.00 190 PHE A O 1
ATOM 722 N N . LYS A 1 101 ? 14.894 30.712 101.274 1.00 35.00 191 LYS A N 1
ATOM 723 C CA . LYS A 1 101 ? 15.913 30.879 102.314 1.00 35.00 191 LYS A CA 1
ATOM 724 C C . LYS A 1 101 ? 15.122 31.200 103.590 1.00 35.00 191 LYS A C 1
ATOM 725 O O . LYS A 1 101 ? 15.662 31.190 104.704 1.00 35.00 191 LYS A O 1
ATOM 731 N N . ALA A 1 102 ? 13.850 31.556 103.367 1.00 35.00 192 ALA A N 1
ATOM 732 C CA . ALA A 1 102 ? 12.883 31.932 104.398 1.00 35.00 192 ALA A CA 1
ATOM 733 C C . ALA A 1 102 ? 12.029 30.773 104.896 1.00 35.00 192 ALA A C 1
ATOM 734 O O . ALA A 1 102 ? 11.360 30.895 105.931 1.00 35.00 192 ALA A O 1
ATOM 736 N N . GLY A 1 103 ? 11.992 29.676 104.144 1.00 35.00 193 GLY A N 1
ATOM 737 C CA . GLY A 1 103 ? 11.176 28.542 104.559 1.00 35.00 193 GLY A CA 1
ATOM 738 C C . GLY A 1 103 ? 9.717 28.807 104.213 1.00 35.00 193 GLY A C 1
ATOM 739 O O . GLY A 1 103 ? 8.798 28.464 104.957 1.00 35.00 193 GLY A O 1
ATOM 740 N N . ALA A 1 104 ? 9.510 29.380 103.036 1.00 35.00 194 ALA A N 1
ATOM 741 C CA . ALA A 1 104 ? 8.170 29.722 102.597 1.00 35.00 194 ALA A CA 1
ATOM 742 C C . ALA A 1 104 ? 7.549 28.857 101.493 1.00 35.00 194 ALA A C 1
ATOM 743 O O . ALA A 1 104 ? 6.584 29.271 100.840 1.00 35.00 194 ALA A O 1
ATOM 745 N N . GLN A 1 105 ? 8.098 27.670 101.260 1.00 35.00 195 GLN A N 1
ATOM 746 C CA . GLN A 1 105 ? 7.506 26.766 100.267 1.00 35.00 195 GLN A CA 1
ATOM 747 C C . GLN A 1 105 ? 6.019 26.512 100.601 1.00 35.00 195 GLN A C 1
ATOM 748 O O . GLN A 1 105 ? 5.667 26.247 101.760 1.00 35.00 195 GLN A O 1
ATOM 754 N N . GLN A 1 106 ? 5.160 26.640 99.590 1.00 35.00 196 GLN A N 1
ATOM 755 C CA . GLN A 1 106 ? 3.715 26.460 99.743 1.00 35.00 196 GLN A CA 1
ATOM 756 C C . GLN A 1 106 ? 3.217 25.217 99.025 1.00 35.00 196 GLN A C 1
ATOM 757 O O . GLN A 1 106 ? 2.024 24.913 99.050 1.00 35.00 196 GLN A O 1
ATOM 763 N N . GLY A 1 107 ? 4.115 24.523 98.344 1.00 35.00 197 GLY A N 1
ATOM 764 C CA . GLY A 1 107 ? 3.730 23.318 97.634 1.00 35.00 197 GLY A CA 1
ATOM 765 C C . GLY A 1 107 ? 4.832 22.764 96.753 1.00 35.00 197 GLY A C 1
ATOM 766 O O . GLY A 1 107 ? 5.774 23.474 96.406 1.00 35.00 197 GLY A O 1
ATOM 767 N N . GLU A 1 108 ? 4.715 21.493 96.382 1.00 35.00 198 GLU A N 1
ATOM 768 C CA . GLU A 1 108 ? 5.719 20.860 95.541 1.00 35.00 198 GLU A CA 1
ATOM 769 C C . GLU A 1 108 ? 5.144 19.843 94.580 1.00 35.00 198 GLU A C 1
ATOM 770 O O . GLU A 1 108 ? 4.217 19.107 94.918 1.00 35.00 198 GLU A O 1
ATOM 776 N N . ILE A 1 109 ? 5.683 19.857 93.365 1.00 35.00 199 ILE A N 1
ATOM 777 C CA . ILE A 1 109 ? 5.316 18.933 92.305 1.00 35.00 199 ILE A CA 1
ATOM 778 C C . ILE A 1 109 ? 6.566 18.069 92.066 1.00 35.00 199 ILE A C 1
ATOM 779 O O . ILE A 1 109 ? 7.696 18.557 92.187 1.00 35.00 199 ILE A O 1
ATOM 784 N N . ILE A 1 110 ? 6.363 16.783 91.783 1.00 35.00 200 ILE A N 1
ATOM 785 C CA . ILE A 1 110 ? 7.466 15.841 91.558 1.00 35.00 200 ILE A CA 1
ATOM 786 C C . ILE A 1 110 ? 7.555 15.420 90.102 1.00 35.00 200 ILE A C 1
ATOM 787 O O . ILE A 1 110 ? 6.721 14.660 89.626 1.00 35.00 200 ILE A O 1
ATOM 792 N N . VAL A 1 111 ? 8.556 15.898 89.382 1.00 35.00 201 VAL A N 1
ATOM 793 C CA . VAL A 1 111 ? 8.698 15.466 88.002 1.00 35.00 201 VAL A CA 1
ATOM 794 C C . VAL A 1 111 ? 9.574 14.203 87.988 1.00 35.00 201 VAL A C 1
ATOM 795 O O . VAL A 1 111 ? 10.698 14.198 88.510 1.00 35.00 201 VAL A O 1
ATOM 799 N N . LYS A 1 112 ? 9.021 13.118 87.453 1.00 35.00 202 LYS A N 1
ATOM 800 C CA . LYS A 1 112 ? 9.742 11.857 87.371 1.00 35.00 202 LYS A CA 1
ATOM 801 C C . LYS A 1 112 ? 10.720 11.960 86.227 1.00 35.00 202 LYS A C 1
ATOM 802 O O . LYS A 1 112 ? 10.468 12.667 85.265 1.00 35.00 202 LYS A O 1
ATOM 808 N N . LEU A 1 113 ? 11.857 11.293 86.352 1.00 35.00 203 LEU A N 1
ATOM 809 C CA . LEU A 1 113 ? 12.858 11.281 85.288 1.00 35.00 203 LEU A CA 1
ATOM 810 C C . LEU A 1 113 ? 13.313 9.820 85.089 1.00 35.00 203 LEU A C 1
ATOM 811 O O . LEU A 1 113 ? 14.142 9.288 85.842 1.00 35.00 203 LEU A O 1
ATOM 816 N N . ILE A 1 114 ? 12.692 9.162 84.109 1.00 35.00 204 ILE A N 1
ATOM 817 C CA . ILE A 1 114 ? 12.969 7.760 83.778 1.00 35.00 204 ILE A CA 1
ATOM 818 C C . ILE A 1 114 ? 13.941 7.676 82.612 1.00 35.00 204 ILE A C 1
ATOM 819 O O . ILE A 1 114 ? 13.633 8.129 81.515 1.00 35.00 204 ILE A O 1
ATOM 824 N N . ALA A 1 115 ? 15.106 7.088 82.851 1.00 35.00 205 ALA A N 1
ATOM 825 C CA . ALA A 1 115 ? 16.119 6.936 81.811 1.00 35.00 205 ALA A CA 1
ATOM 826 C C . ALA A 1 115 ? 16.244 5.462 81.536 1.00 35.00 205 ALA A C 1
ATOM 827 O O . ALA A 1 115 ? 16.620 4.698 82.407 1.00 35.00 205 ALA A O 1
ATOM 829 N N . ALA A 1 116 ? 15.890 5.045 80.336 1.00 35.00 206 ALA A N 1
ATOM 830 C CA . ALA A 1 116 ? 15.974 3.634 80.013 1.00 35.00 206 ALA A CA 1
ATOM 831 C C . ALA A 1 116 ? 16.347 3.373 78.571 1.00 35.00 206 ALA A C 1
ATOM 832 O O . ALA A 1 116 ? 17.480 3.739 78.199 1.00 35.00 206 ALA A O 1
#

CATH classification: 2.60.40.10

Nearest PDB structures (foldseek):
  1m1s-assembly1_A  TM=1.009E+00  e=5.004E-21  Caenorhabditis elegans
  1row-assembly2_B  TM=9.649E-01  e=1.042E-12  Caenorhabditis elegans
  3dos-assembly1_A  TM=6.829E-01  e=9.071E-06  Yersinia pestis
  3dsn-assembly1_A  TM=6.902E-01  e=1.639E-05  Yersinia pestis
  7ad7-assembly1_A  TM=6.127E-01  e=1.351E-03  Homo sapiens

Solvent-accessible surface area: 5971 Å² total

Sequence (107 aa):
HSINVDPPTGNYPATGGNSTHNITSESDSRLAFKVKSSNNEHYRVRPVYGFVDAKGKSKLDINRLPGPPKEDKIVIQYAEVPAEETDPAPFKAGAQQGEIIVKLIAA

B-factor: mean 35.0, std 0.0, range [35.0, 35.0]

InterPro domains:
  IPR000535 Major sperm protein (MSP) domain [PF00635] (1-98)
  IPR000535 Major sperm protein (MSP) domain [PS50202] (1-107)
  IPR008962 PapD-like superfamily [SSF49354] (1-105)
  IPR013783 Immunoglobulin-like fold [G3DSA:2.60.40.10] (1-107)
  IPR051774 Sperm-specific class P [PTHR22947] (2-107)

Secondary structure (DSSP, 8-state):
---EEESSEEEE-TT-EEEEEEEE--SSSEEEEEEEES-TTTEEEE-SEEEE-TT-EEEEEEEE-S--S-EEEEEEEEEEE-TT-----TTTTT---EEEEEEEEE-

Organism: Caenorhabditis elegans (NCBI:txid6239)

Foldseek 3Di:
DAFDKVPLEAEAAQAWDWDKIKGFAAAQFKKKKAKDWFDPDQKDKPDRIDIAHHRGIDMMIIIGHHDDFDKIKIKMFMAGDHPPDDPSVCVVVVGTPDIRIYMYGHD